Protein AF-A0A935J813-F1 (afdb_monomer_lite)

Foldseek 3Di:
DKFKAWLQQATADDPDDDDDDDLDDPVVRHRDGPVVWDPPVVSVVVSVVLVCQLVVQDKDKDKDWTDRPPDTWIKIWIWGDDPRTMIMIDIDTCRVVVVVVVVVVVVVVVVVVVVVVVPPDDPPPDDD

Structure (mmCIF, N/CA/C/O backbone):
data_AF-A0A935J813-F1
#
_entry.id   AF-A0A935J813-F1
#
loop_
_atom_site.group_PDB
_atom_site.id
_atom_site.type_symbol
_atom_site.label_atom_id
_atom_site.label_alt_id
_atom_site.label_comp_id
_atom_site.label_asym_id
_atom_site.label_entity_id
_atom_site.label_seq_id
_atom_site.pdbx_PDB_ins_code
_atom_site.Cartn_x
_atom_site.Cartn_y
_atom_site.Cartn_z
_atom_site.occupancy
_atom_site.B_iso_or_equiv
_atom_site.auth_seq_id
_atom_site.auth_comp_id
_atom_site.auth_asym_id
_atom_site.auth_atom_id
_atom_site.pdbx_PDB_model_num
ATOM 1 N N . MET A 1 1 ? -4.737 8.705 -4.021 1.00 85.00 1 MET A N 1
ATOM 2 C CA . MET A 1 1 ? -5.959 8.155 -3.398 1.00 85.00 1 MET A CA 1
ATOM 3 C C . MET A 1 1 ? -5.721 8.012 -1.906 1.00 85.00 1 MET A C 1
ATOM 5 O O . MET A 1 1 ? -4.593 7.730 -1.522 1.00 85.00 1 MET A O 1
ATOM 9 N N . VAL A 1 2 ? -6.749 8.225 -1.085 1.00 90.62 2 VAL A N 1
ATOM 10 C CA . VAL A 1 2 ? -6.682 7.977 0.362 1.00 90.62 2 VAL A CA 1
ATOM 11 C C . VAL A 1 2 ? -7.571 6.788 0.711 1.00 90.62 2 VAL A C 1
ATOM 13 O O . VAL A 1 2 ? -8.688 6.712 0.208 1.00 90.62 2 VAL A O 1
ATOM 16 N N . LEU A 1 3 ? -7.081 5.868 1.540 1.00 92.56 3 LEU A N 1
ATOM 17 C CA . LEU A 1 3 ? -7.787 4.650 1.953 1.00 92.56 3 LEU A CA 1
ATOM 18 C C . LEU A 1 3 ? -7.692 4.489 3.471 1.00 92.56 3 LEU A C 1
ATOM 20 O O . LEU A 1 3 ? -6.711 4.908 4.080 1.00 92.56 3 LEU A O 1
ATOM 24 N N . VAL A 1 4 ? -8.685 3.848 4.072 1.00 95.69 4 VAL A N 1
ATOM 25 C CA . VAL A 1 4 ? -8.638 3.378 5.457 1.00 95.69 4 VAL A CA 1
ATOM 26 C C . VAL A 1 4 ? -8.771 1.866 5.443 1.00 95.69 4 VAL A C 1
ATOM 28 O O . VAL A 1 4 ? -9.700 1.334 4.831 1.00 95.69 4 VAL A O 1
ATOM 31 N N . ILE A 1 5 ? -7.839 1.193 6.111 1.00 97.44 5 ILE A N 1
ATOM 32 C CA . ILE A 1 5 ? -7.784 -0.266 6.207 1.00 97.44 5 ILE A CA 1
ATOM 33 C C . ILE A 1 5 ? -7.722 -0.635 7.687 1.00 97.44 5 ILE A C 1
ATOM 35 O O . ILE A 1 5 ? -6.891 -0.084 8.413 1.00 97.44 5 ILE A O 1
ATOM 39 N N . ASN A 1 6 ? -8.612 -1.514 8.152 1.00 97.88 6 ASN A N 1
ATOM 40 C CA . ASN A 1 6 ? -8.575 -1.990 9.539 1.00 97.88 6 ASN A CA 1
ATOM 41 C C . ASN A 1 6 ? -7.385 -2.945 9.773 1.00 97.88 6 ASN A C 1
ATOM 43 O O . ASN A 1 6 ? -6.724 -3.353 8.820 1.00 97.88 6 ASN A O 1
ATOM 47 N N . ARG A 1 7 ? -7.103 -3.303 11.031 1.00 96.69 7 ARG A N 1
ATOM 48 C CA . ARG A 1 7 ? -5.985 -4.188 11.410 1.00 96.69 7 ARG A CA 1
ATOM 49 C C . ARG A 1 7 ? -6.021 -5.535 10.682 1.00 96.69 7 ARG A C 1
ATOM 51 O O . ARG A 1 7 ? -4.967 -6.062 10.348 1.00 96.69 7 ARG A O 1
ATOM 58 N N . ASP A 1 8 ? -7.213 -6.030 10.365 1.00 97.06 8 ASP A N 1
ATOM 59 C CA . ASP A 1 8 ? -7.404 -7.292 9.650 1.00 97.06 8 ASP A CA 1
ATOM 60 C C . ASP A 1 8 ? -7.162 -7.184 8.141 1.00 97.06 8 ASP A C 1
ATOM 62 O O . ASP A 1 8 ? -7.325 -8.172 7.445 1.00 97.06 8 ASP A O 1
ATOM 66 N N . GLY A 1 9 ? -6.807 -6.016 7.596 1.00 97.00 9 GLY A N 1
ATOM 67 C CA . GLY A 1 9 ? -6.557 -5.865 6.161 1.00 97.00 9 GLY A CA 1
ATOM 68 C C . GLY A 1 9 ? -7.818 -5.682 5.311 1.00 97.00 9 GLY A C 1
ATOM 69 O O . GLY A 1 9 ? -7.780 -5.907 4.101 1.00 97.00 9 GLY A O 1
ATOM 70 N N . VAL A 1 10 ? -8.938 -5.275 5.909 1.00 97.44 10 VAL A N 1
ATOM 71 C CA . VAL A 1 10 ? -10.188 -4.961 5.203 1.00 97.44 10 VAL A CA 1
ATOM 72 C C . VAL A 1 10 ? -10.265 -3.466 4.912 1.00 97.44 10 VAL A C 1
ATOM 74 O O . VAL A 1 10 ? -10.103 -2.630 5.805 1.00 97.44 10 VAL A O 1
ATOM 77 N N . TYR A 1 11 ? -10.558 -3.110 3.662 1.00 95.50 11 TYR A N 1
ATOM 78 C CA . TYR A 1 11 ? -10.789 -1.722 3.266 1.00 95.50 11 TYR A CA 1
ATOM 79 C C . TYR A 1 11 ? -12.12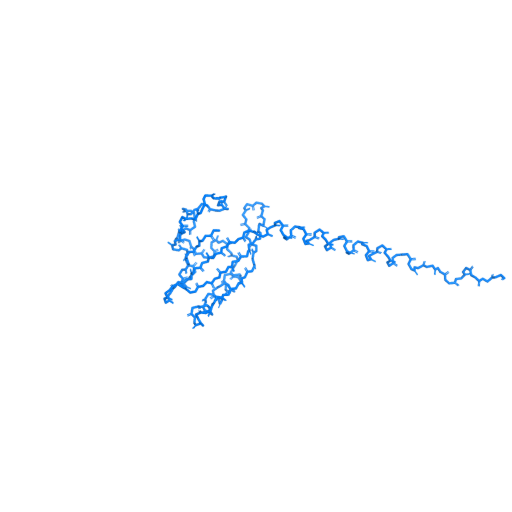1 -1.226 3.835 1.00 95.50 11 TYR A C 1
ATOM 81 O O . TYR A 1 11 ? -13.188 -1.675 3.423 1.00 95.50 11 TYR A O 1
ATOM 89 N N . THR A 1 12 ? -12.093 -0.273 4.762 1.00 95.12 12 THR A N 1
ATOM 90 C CA . THR A 1 12 ? -13.309 0.197 5.449 1.00 95.12 12 THR A CA 1
ATOM 91 C C . THR A 1 12 ? -13.847 1.499 4.882 1.00 95.12 12 THR A C 1
ATOM 93 O O . THR A 1 12 ? -15.051 1.747 4.926 1.00 95.12 12 THR A O 1
ATOM 96 N N . ARG A 1 13 ? -12.972 2.361 4.352 1.00 92.00 13 ARG A N 1
ATOM 97 C CA . ARG A 1 13 ? -13.378 3.684 3.873 1.00 92.00 13 ARG A CA 1
ATOM 98 C C . ARG A 1 13 ? -12.424 4.228 2.826 1.00 92.00 13 ARG A C 1
ATOM 100 O O . ARG A 1 13 ? -11.213 4.072 2.933 1.00 92.00 13 ARG A O 1
ATOM 107 N N . ILE A 1 14 ? -12.974 4.959 1.864 1.00 88.62 14 ILE A N 1
ATOM 108 C CA . ILE A 1 14 ? -12.211 5.722 0.874 1.00 88.62 14 ILE A CA 1
ATOM 109 C C . ILE A 1 14 ? -12.707 7.164 0.957 1.00 88.62 14 ILE A C 1
ATOM 111 O O . ILE A 1 14 ? -13.761 7.479 0.404 1.00 88.62 14 ILE A O 1
ATOM 115 N N . PRO A 1 15 ? -12.024 8.034 1.723 1.00 84.94 15 PRO A N 1
ATOM 116 C CA . PRO A 1 15 ? -12.422 9.427 1.830 1.00 84.94 15 PRO A CA 1
ATOM 117 C C . PRO A 1 15 ? -12.451 10.094 0.448 1.00 84.94 15 PRO A C 1
ATOM 119 O O . PRO A 1 15 ? -11.521 9.880 -0.342 1.00 84.94 15 PRO A O 1
ATOM 122 N N . PRO A 1 16 ? -13.469 10.927 0.156 1.00 74.25 16 PRO A N 1
ATOM 123 C CA . PRO A 1 16 ? -13.504 11.694 -1.076 1.00 74.25 16 PRO A CA 1
ATOM 124 C C . PRO A 1 16 ? -12.272 12.595 -1.108 1.00 74.25 16 PRO A C 1
ATOM 126 O O . PRO A 1 16 ? -12.126 13.542 -0.338 1.00 74.25 16 PRO A O 1
ATOM 129 N N . THR A 1 17 ? -11.346 12.250 -1.987 1.00 68.19 17 THR A N 1
ATOM 130 C CA . THR A 1 17 ? -10.181 13.064 -2.315 1.00 68.19 17 THR A CA 1
ATOM 131 C C . THR A 1 17 ? -10.378 13.618 -3.719 1.00 68.19 17 THR A C 1
ATOM 133 O O . THR A 1 17 ? -11.247 13.122 -4.439 1.00 68.19 17 THR A O 1
ATOM 136 N N . ARG A 1 18 ? -9.662 14.705 -4.072 1.00 60.25 18 ARG A N 1
ATOM 137 C CA . ARG A 1 18 ? -9.831 15.438 -5.348 1.00 60.25 18 ARG A CA 1
ATOM 138 C C . ARG A 1 18 ? -10.168 14.476 -6.498 1.00 60.25 18 ARG A C 1
ATOM 140 O O . ARG A 1 18 ? -9.464 13.471 -6.619 1.00 60.25 18 ARG A O 1
ATOM 147 N N . PRO A 1 19 ? -11.186 14.772 -7.328 1.00 52.66 19 PRO A N 1
ATOM 148 C CA . PRO A 1 19 ? -11.583 13.891 -8.417 1.00 52.66 19 PRO A CA 1
ATOM 149 C C . PRO A 1 19 ? -10.373 13.644 -9.320 1.00 52.66 19 PRO A C 1
ATOM 151 O O . PRO A 1 19 ? -9.849 14.550 -9.961 1.00 52.66 19 PRO A O 1
ATOM 154 N N . GLY A 1 20 ? -9.889 12.411 -9.294 1.00 57.50 20 GLY A N 1
ATOM 155 C CA . GLY A 1 20 ? -8.796 11.911 -10.109 1.00 57.50 20 GLY A CA 1
ATOM 156 C C . GLY A 1 20 ? -9.163 10.521 -10.609 1.00 57.50 20 GLY A C 1
ATOM 157 O O . GLY A 1 20 ? -10.139 9.931 -10.144 1.00 57.50 20 GLY A O 1
ATOM 158 N N . LYS A 1 21 ? -8.394 9.994 -11.566 1.00 58.94 21 LYS A N 1
ATOM 159 C CA . LYS A 1 21 ? -8.565 8.620 -12.049 1.00 58.94 21 LYS A CA 1
ATOM 160 C C . LYS A 1 21 ? -8.376 7.650 -10.883 1.00 58.94 21 LYS A C 1
ATOM 162 O O . LYS A 1 21 ? -7.256 7.383 -10.455 1.00 58.94 21 LYS A O 1
ATOM 167 N N . TYR A 1 22 ? -9.484 7.142 -10.362 1.00 66.44 22 TYR A N 1
ATOM 168 C CA . TYR A 1 22 ? -9.463 5.977 -9.502 1.00 66.44 22 TYR A CA 1
ATOM 169 C C . TYR A 1 22 ? -9.111 4.777 -10.373 1.00 66.44 22 TYR A C 1
ATOM 171 O O . TYR A 1 22 ? -9.822 4.468 -11.325 1.00 66.44 22 TYR A O 1
ATOM 179 N N . TYR A 1 23 ? -8.001 4.119 -10.050 1.00 67.31 23 TYR A N 1
ATOM 180 C CA . TYR A 1 23 ? -7.630 2.856 -10.682 1.00 67.31 23 TYR A CA 1
ATOM 181 C C . TYR A 1 23 ? -8.648 1.751 -10.374 1.00 67.31 23 TYR A C 1
ATOM 183 O O . TYR A 1 23 ? -8.852 0.857 -11.186 1.00 67.31 23 TYR A O 1
ATOM 191 N N . ILE A 1 24 ? -9.329 1.847 -9.226 1.00 68.62 24 ILE A N 1
ATOM 192 C CA . ILE A 1 24 ? -10.443 0.981 -8.843 1.00 68.62 24 ILE A CA 1
ATOM 193 C C . ILE A 1 24 ? -11.529 1.843 -8.187 1.00 68.62 24 ILE A C 1
ATOM 195 O O . ILE A 1 24 ? -11.229 2.675 -7.330 1.00 68.62 24 ILE A O 1
ATOM 199 N N . SER A 1 25 ? -12.788 1.652 -8.596 1.00 78.25 25 SER A N 1
ATOM 200 C CA . SER A 1 25 ? -13.941 2.338 -7.992 1.00 78.25 25 SER A CA 1
ATOM 201 C C . SER A 1 25 ? -14.061 1.996 -6.501 1.00 78.25 25 SER A C 1
ATOM 203 O O . SER A 1 25 ? -13.957 0.813 -6.164 1.00 78.25 25 SER A O 1
ATOM 205 N N . PRO A 1 26 ? -14.347 2.969 -5.612 1.00 80.25 26 PRO A N 1
ATOM 206 C CA . PRO A 1 26 ? -14.498 2.706 -4.185 1.00 80.25 26 PRO A CA 1
ATOM 207 C C . PRO A 1 26 ? -15.479 1.579 -3.847 1.00 80.25 26 PRO A C 1
ATOM 209 O O . PRO A 1 26 ? -15.212 0.771 -2.961 1.00 80.25 26 PRO A O 1
ATOM 212 N N . GLU A 1 27 ? -16.571 1.476 -4.604 1.00 82.06 27 GLU A N 1
ATOM 213 C CA . GLU A 1 27 ? -17.614 0.453 -4.448 1.00 82.06 27 GLU A CA 1
ATOM 214 C C . GLU A 1 27 ? -17.096 -0.977 -4.653 1.00 82.06 27 GLU A C 1
ATOM 216 O O . GLU A 1 27 ? -17.646 -1.923 -4.100 1.00 82.06 27 GLU A O 1
ATOM 221 N N . LYS A 1 28 ? -16.022 -1.146 -5.433 1.00 83.38 28 LYS A N 1
ATOM 222 C CA . LYS A 1 28 ? -15.394 -2.452 -5.674 1.00 83.38 28 LYS A CA 1
ATOM 223 C C . LYS A 1 28 ? -14.358 -2.822 -4.611 1.00 83.38 28 LYS A C 1
ATOM 225 O O . LYS A 1 28 ? -13.922 -3.969 -4.585 1.00 83.38 28 LYS A O 1
ATOM 230 N N . VAL A 1 29 ? -13.943 -1.867 -3.776 1.00 87.88 29 VAL A N 1
ATOM 231 C CA . VAL A 1 29 ? -12.841 -2.027 -2.812 1.00 87.88 29 VAL A CA 1
ATOM 232 C C . VAL A 1 29 ? -13.354 -2.091 -1.382 1.00 87.88 29 VAL A C 1
ATOM 234 O O . VAL A 1 29 ? -12.868 -2.895 -0.597 1.00 87.88 29 VAL A O 1
ATOM 237 N N 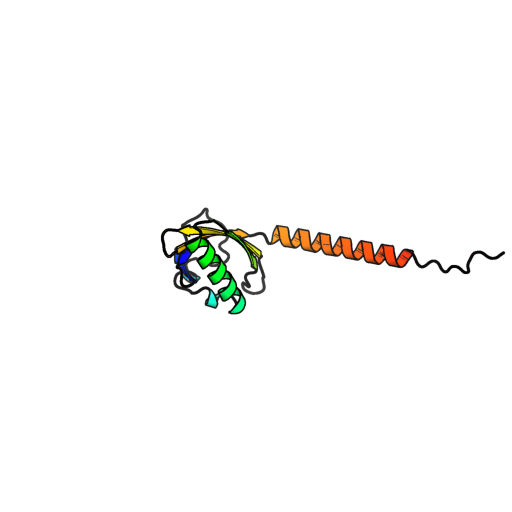. ILE A 1 30 ? -14.327 -1.256 -1.018 1.00 93.19 30 ILE A N 1
ATOM 238 C CA . ILE A 1 30 ? -14.838 -1.207 0.355 1.00 93.19 30 ILE A CA 1
ATOM 239 C C . ILE A 1 30 ? -15.454 -2.564 0.735 1.00 93.19 30 ILE A C 1
ATOM 241 O O . ILE A 1 30 ? -16.223 -3.152 -0.021 1.00 93.19 30 ILE A O 1
ATOM 245 N N . GLY A 1 31 ? -15.091 -3.067 1.916 1.00 95.44 31 GLY A N 1
ATOM 246 C CA . GLY A 1 31 ? -15.491 -4.373 2.441 1.00 95.44 31 GLY A CA 1
ATOM 247 C C . GLY A 1 31 ? -14.660 -5.552 1.927 1.00 95.44 31 GLY A C 1
ATOM 248 O O . GLY A 1 31 ? -14.824 -6.661 2.429 1.00 95.44 31 GLY A O 1
ATOM 249 N N . LYS A 1 32 ? -13.765 -5.337 0.957 1.00 95.06 32 LYS A N 1
ATOM 250 C CA . LYS A 1 32 ? -12.839 -6.363 0.469 1.00 95.06 32 LYS A CA 1
ATOM 251 C C . LYS A 1 32 ? -11.610 -6.471 1.355 1.00 95.06 32 LYS A C 1
ATOM 253 O O . LYS A 1 32 ? -11.233 -5.518 2.041 1.00 95.06 32 LYS A O 1
ATOM 258 N N . HIS A 1 33 ? -10.987 -7.637 1.322 1.00 96.44 33 HIS A N 1
ATOM 259 C CA . HIS A 1 33 ? -9.749 -7.911 2.032 1.00 96.44 33 HIS A CA 1
ATOM 260 C C . HIS A 1 33 ? -8.552 -7.713 1.090 1.00 96.44 33 HIS A C 1
ATOM 262 O O . HIS A 1 33 ? -8.667 -7.891 -0.120 1.00 96.44 33 HIS A O 1
ATOM 268 N N . LEU A 1 34 ? -7.369 -7.389 1.620 1.00 94.25 34 LEU A N 1
ATOM 269 C CA . LEU A 1 34 ? -6.130 -7.261 0.832 1.00 94.25 34 LEU A CA 1
ATOM 270 C C . LEU A 1 34 ? -5.852 -8.482 -0.071 1.00 94.25 34 LEU A C 1
ATOM 272 O O . LEU A 1 34 ? -5.328 -8.331 -1.170 1.00 94.25 34 LEU A O 1
ATOM 276 N N . GLN A 1 35 ? -6.241 -9.683 0.366 1.00 94.56 35 GLN A N 1
ATOM 277 C CA . GLN A 1 35 ? -6.117 -10.934 -0.408 1.00 94.56 35 GLN A CA 1
ATOM 278 C C . GLN A 1 35 ? -6.921 -10.943 -1.711 1.00 94.56 35 GLN A C 1
ATOM 280 O O . GLN A 1 35 ? -6.568 -11.685 -2.620 1.00 94.56 35 GLN A O 1
ATOM 285 N N . ASP A 1 36 ? -7.951 -10.105 -1.836 1.00 90.31 36 ASP A N 1
ATOM 286 C CA . ASP A 1 36 ? -8.733 -9.994 -3.070 1.00 90.31 36 ASP A CA 1
ATOM 287 C C . ASP A 1 36 ? -7.950 -9.279 -4.191 1.00 90.31 36 ASP A C 1
ATOM 289 O O . ASP A 1 36 ? -8.317 -9.380 -5.361 1.00 90.31 36 ASP A O 1
ATOM 293 N N . PHE A 1 37 ? -6.870 -8.560 -3.850 1.00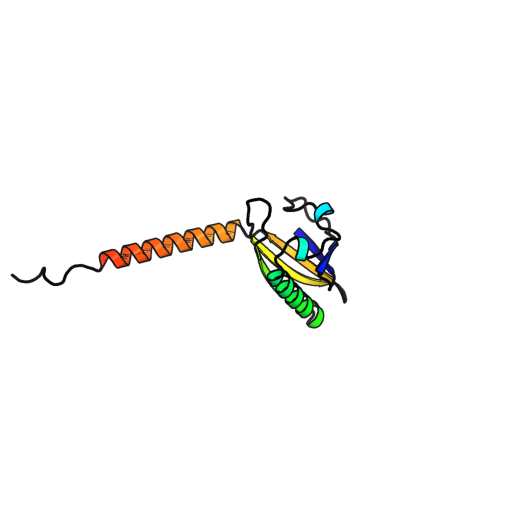 86.88 37 PHE A N 1
ATOM 294 C CA . PHE A 1 37 ? -6.079 -7.750 -4.790 1.00 86.88 37 PHE A CA 1
ATOM 295 C C . PHE A 1 37 ? -4.593 -8.110 -4.826 1.00 86.88 37 PHE A C 1
ATOM 297 O O . PHE A 1 37 ? -3.892 -7.747 -5.772 1.00 86.88 37 PHE A O 1
ATOM 304 N N . PHE A 1 38 ? -4.091 -8.793 -3.798 1.00 89.50 38 PHE A N 1
ATOM 305 C CA . PHE A 1 38 ? -2.675 -9.097 -3.648 1.00 89.50 38 PHE A CA 1
ATOM 306 C C . PHE A 1 38 ? -2.439 -10.592 -3.417 1.00 89.50 38 PHE A C 1
ATOM 308 O O . PHE A 1 38 ? -3.191 -11.228 -2.677 1.00 89.50 38 PHE A O 1
ATOM 315 N N . PRO A 1 39 ? -1.342 -11.152 -3.962 1.00 91.88 39 PRO A N 1
ATOM 316 C CA . PRO A 1 39 ? -0.903 -12.497 -3.615 1.00 91.88 39 PRO A CA 1
ATOM 317 C C . PRO A 1 39 ? -0.658 -12.644 -2.111 1.00 91.88 39 PRO A C 1
ATOM 319 O O . PRO A 1 39 ? -0.221 -11.701 -1.448 1.00 91.88 39 PRO A O 1
ATOM 322 N N . HI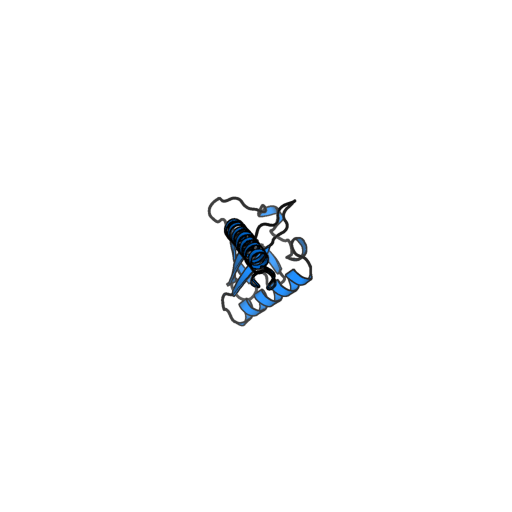S A 1 40 ? -0.853 -13.855 -1.590 1.00 93.38 40 HIS A N 1
ATOM 323 C CA . HIS A 1 40 ? -0.753 -14.160 -0.159 1.00 93.38 40 HIS A CA 1
ATOM 324 C C . HIS A 1 40 ? 0.547 -13.653 0.497 1.00 93.38 40 HIS A C 1
ATOM 326 O O . HIS A 1 40 ? 0.516 -13.044 1.565 1.00 93.38 40 HIS A O 1
ATOM 332 N N . GLU A 1 41 ? 1.695 -13.838 -0.160 1.00 93.81 41 GLU A N 1
ATOM 333 C CA . GLU A 1 41 ? 2.989 -13.365 0.353 1.00 93.81 41 GLU A CA 1
ATOM 334 C C . GLU A 1 41 ? 3.036 -11.843 0.513 1.00 93.81 41 GLU A C 1
ATOM 336 O O . GLU A 1 41 ? 3.529 -11.329 1.518 1.00 93.81 41 GLU A O 1
ATOM 341 N N . ARG A 1 42 ? 2.470 -11.114 -0.454 1.00 92.81 42 ARG A N 1
ATOM 342 C CA . ARG A 1 42 ? 2.403 -9.653 -0.412 1.00 92.81 42 ARG A CA 1
ATOM 343 C C . ARG A 1 42 ? 1.449 -9.183 0.679 1.00 92.81 42 ARG A C 1
ATOM 345 O O . ARG A 1 42 ? 1.761 -8.219 1.371 1.00 92.81 42 ARG A O 1
ATOM 352 N N . VAL A 1 43 ? 0.317 -9.863 0.860 1.00 95.75 43 VAL A N 1
ATOM 353 C CA . VAL A 1 43 ? -0.619 -9.556 1.951 1.00 95.75 43 VAL A CA 1
ATOM 354 C C . VAL A 1 43 ? 0.073 -9.689 3.296 1.00 95.75 43 VAL A C 1
ATOM 356 O O . VAL A 1 43 ? -0.013 -8.772 4.105 1.00 95.75 43 VAL A O 1
ATOM 359 N N . LYS A 1 44 ? 0.807 -10.785 3.519 1.00 96.38 44 LYS A N 1
ATOM 360 C CA . LYS A 1 44 ? 1.555 -10.993 4.761 1.00 96.38 44 LYS A CA 1
ATOM 361 C C . LYS A 1 44 ? 2.515 -9.831 5.041 1.00 96.38 44 LYS A C 1
ATOM 363 O O . LYS A 1 44 ? 2.496 -9.278 6.134 1.00 96.38 44 LYS A O 1
ATOM 368 N N . GLN A 1 45 ? 3.284 -9.407 4.037 1.00 96.31 45 GLN A N 1
ATOM 369 C CA . GLN A 1 45 ? 4.193 -8.261 4.159 1.00 96.31 45 GLN A CA 1
ATOM 370 C C . GLN A 1 45 ? 3.454 -6.957 4.492 1.00 96.31 45 GLN A C 1
ATOM 372 O O . GLN A 1 45 ? 3.915 -6.179 5.324 1.00 96.31 45 GLN A O 1
ATOM 377 N N . ILE A 1 46 ? 2.308 -6.707 3.852 1.00 96.69 46 ILE A N 1
ATOM 378 C CA . ILE A 1 46 ? 1.503 -5.508 4.111 1.00 96.69 46 ILE A CA 1
ATOM 379 C C . ILE A 1 46 ? 0.956 -5.525 5.541 1.00 96.69 46 ILE A C 1
ATOM 381 O O . ILE A 1 46 ? 1.063 -4.515 6.234 1.00 96.69 46 ILE A O 1
ATOM 385 N N . LEU A 1 47 ? 0.423 -6.659 6.001 1.00 97.50 47 LEU A N 1
ATOM 386 C CA . LEU A 1 47 ? -0.087 -6.805 7.364 1.00 97.50 47 LEU A CA 1
ATOM 387 C C . LEU A 1 47 ? 1.021 -6.608 8.406 1.00 97.50 47 LEU A C 1
ATOM 389 O O . LEU A 1 47 ? 0.801 -5.926 9.399 1.00 97.50 47 LEU A O 1
ATOM 393 N N . GLU A 1 48 ? 2.234 -7.108 8.159 1.00 97.62 48 GLU A N 1
ATOM 394 C CA . GLU A 1 48 ? 3.391 -6.859 9.033 1.00 97.62 48 GLU A CA 1
ATOM 395 C C . GLU A 1 48 ? 3.768 -5.369 9.099 1.00 97.62 48 GLU A C 1
ATOM 397 O O . GLU A 1 48 ? 4.124 -4.860 10.164 1.00 97.62 48 GLU A O 1
ATOM 402 N N . VAL A 1 49 ? 3.694 -4.647 7.975 1.00 97.94 49 VAL A N 1
ATOM 403 C CA . VAL A 1 49 ? 3.917 -3.192 7.943 1.00 97.94 49 VAL A CA 1
ATOM 404 C C . VAL A 1 49 ? 2.816 -2.464 8.708 1.00 97.94 49 VAL A C 1
ATOM 406 O O . VAL A 1 49 ? 3.121 -1.581 9.507 1.00 97.94 49 VAL A O 1
ATOM 409 N N . MET A 1 50 ? 1.554 -2.840 8.503 1.00 98.12 50 MET A N 1
ATOM 410 C CA . MET A 1 50 ? 0.418 -2.256 9.216 1.00 98.12 50 MET A CA 1
ATOM 411 C C . MET A 1 50 ? 0.527 -2.483 10.719 1.00 98.12 50 MET A C 1
ATOM 413 O O . MET A 1 50 ? 0.358 -1.534 11.478 1.00 98.12 50 MET A O 1
ATOM 417 N N . GLU A 1 51 ? 0.880 -3.693 11.148 1.00 97.81 51 GLU A N 1
ATOM 418 C CA . GLU A 1 51 ? 1.093 -3.996 12.560 1.00 97.81 51 GLU A CA 1
ATOM 419 C C . GLU A 1 51 ? 2.196 -3.106 13.137 1.00 97.81 51 GLU A C 1
ATOM 421 O O . GLU A 1 51 ? 1.963 -2.397 14.111 1.00 97.81 51 GLU A O 1
ATOM 426 N N . LYS A 1 52 ? 3.353 -3.003 12.468 1.00 98.06 52 LYS A N 1
ATOM 427 C CA . LYS A 1 52 ? 4.429 -2.089 12.892 1.00 98.06 52 LYS A CA 1
ATOM 428 C C . LYS A 1 52 ? 3.955 -0.641 13.008 1.00 98.06 52 LYS A C 1
ATOM 430 O O . LYS A 1 52 ? 4.291 0.020 13.990 1.00 98.06 52 LYS A O 1
ATOM 435 N N . VAL A 1 53 ? 3.180 -0.138 12.047 1.00 98.44 53 VAL A N 1
ATOM 436 C CA . VAL A 1 53 ? 2.608 1.221 12.085 1.00 98.44 53 VAL A CA 1
ATOM 437 C C . VAL A 1 53 ? 1.683 1.386 13.294 1.00 98.44 53 VAL A C 1
ATOM 439 O O . VAL A 1 53 ? 1.767 2.386 14.009 1.00 98.44 53 VAL A O 1
ATOM 442 N N . LEU A 1 54 ? 0.823 0.402 13.565 1.00 97.94 54 LEU A N 1
ATOM 443 C CA . LEU A 1 54 ? -0.119 0.432 14.682 1.00 97.94 54 LEU A CA 1
ATOM 444 C C . LEU A 1 54 ? 0.571 0.324 16.045 1.00 97.94 54 LEU A C 1
ATOM 446 O O . LEU A 1 54 ? 0.142 1.014 16.971 1.00 97.94 54 LEU A O 1
ATOM 450 N N . THR A 1 55 ? 1.629 -0.483 16.169 1.00 97.44 55 THR A N 1
ATOM 451 C CA . THR A 1 55 ? 2.397 -0.643 17.411 1.00 97.44 55 THR A CA 1
ATOM 452 C C . THR A 1 55 ? 3.283 0.571 17.682 1.00 97.44 55 THR A C 1
ATOM 454 O O . THR A 1 55 ? 3.275 1.116 18.781 1.00 97.44 55 THR A O 1
ATOM 457 N N . THR A 1 56 ? 4.053 1.018 16.685 1.00 97.50 56 THR A N 1
ATOM 458 C CA . THR A 1 56 ? 5.046 2.096 16.859 1.00 97.50 56 THR A CA 1
ATOM 459 C C . THR A 1 56 ? 4.435 3.489 16.787 1.00 97.50 56 THR A C 1
ATOM 461 O O . THR A 1 56 ? 5.069 4.462 17.188 1.00 97.50 56 THR A O 1
ATOM 464 N N . LYS A 1 57 ? 3.218 3.594 16.239 1.00 97.44 57 LYS A N 1
ATOM 465 C CA . LYS A 1 57 ? 2.555 4.852 15.880 1.00 97.44 57 LYS A CA 1
ATOM 466 C C . LYS A 1 57 ? 3.366 5.720 14.908 1.00 97.44 57 LYS A C 1
ATOM 468 O O . LYS A 1 57 ? 3.104 6.915 14.781 1.00 97.44 57 LYS A O 1
ATOM 473 N N . GLN A 1 58 ? 4.324 5.129 14.194 1.00 97.88 58 GLN A N 1
ATOM 474 C CA . GLN A 1 58 ? 5.127 5.812 13.186 1.00 97.88 58 GLN A CA 1
ATOM 475 C C . GLN A 1 58 ? 4.594 5.543 11.784 1.00 97.88 58 GLN A C 1
ATOM 477 O O . GLN A 1 58 ? 4.066 4.474 11.489 1.00 97.88 58 GLN A O 1
ATOM 482 N N . THR A 1 59 ? 4.744 6.538 10.911 1.00 98.19 59 THR A N 1
ATOM 483 C CA . THR A 1 59 ? 4.369 6.406 9.502 1.00 98.19 59 THR A CA 1
ATOM 484 C C . THR A 1 59 ? 5.443 5.625 8.752 1.00 98.19 59 THR A C 1
ATOM 486 O O . THR A 1 59 ? 6.625 5.943 8.877 1.00 98.19 59 THR A O 1
ATOM 489 N N . LEU A 1 60 ? 5.036 4.637 7.956 1.00 98.38 60 LEU A N 1
ATOM 490 C CA . LEU A 1 60 ? 5.926 3.880 7.076 1.00 98.38 60 LEU A CA 1
ATOM 491 C C . LEU A 1 60 ? 5.531 4.076 5.615 1.00 98.38 60 LEU A C 1
ATOM 493 O O . LEU A 1 60 ? 4.350 4.188 5.288 1.00 98.38 60 LEU A O 1
ATOM 497 N N . ASN A 1 61 ? 6.530 4.079 4.734 1.00 97.44 61 ASN A N 1
ATOM 498 C CA . ASN A 1 61 ? 6.324 4.191 3.296 1.00 97.44 61 ASN A CA 1
ATOM 499 C C . ASN A 1 61 ? 6.683 2.875 2.608 1.00 97.44 61 ASN A C 1
ATOM 501 O O . ASN A 1 61 ? 7.701 2.260 2.926 1.00 97.44 61 ASN A O 1
ATOM 505 N N . ILE A 1 62 ? 5.862 2.469 1.645 1.00 96.12 62 ILE A N 1
ATOM 506 C CA . ILE A 1 62 ? 6.108 1.290 0.816 1.00 96.12 62 ILE A CA 1
ATOM 507 C C . ILE A 1 62 ? 5.858 1.603 -0.654 1.00 96.12 62 ILE A C 1
ATOM 509 O O . ILE A 1 62 ? 5.006 2.425 -0.988 1.00 96.12 62 ILE A O 1
ATOM 513 N N . GLU A 1 63 ? 6.557 0.890 -1.533 1.00 94.88 63 GLU A N 1
ATOM 514 C CA . GLU A 1 63 ? 6.265 0.864 -2.963 1.00 94.88 63 GLU A CA 1
ATOM 515 C C . GLU A 1 63 ? 5.796 -0.529 -3.377 1.00 94.88 63 GLU A C 1
ATOM 517 O O . GLU A 1 63 ? 6.372 -1.547 -2.977 1.00 94.88 63 GLU A O 1
ATOM 522 N N . TYR A 1 64 ? 4.742 -0.590 -4.183 1.00 91.19 64 TYR A N 1
ATOM 523 C CA . TYR A 1 64 ? 4.188 -1.852 -4.647 1.00 91.19 64 TYR A CA 1
ATOM 524 C C . TYR A 1 64 ? 3.509 -1.708 -6.012 1.00 91.19 64 TYR A C 1
ATOM 526 O O . TYR A 1 64 ? 2.860 -0.697 -6.287 1.00 91.19 64 TYR A O 1
ATOM 534 N N . PRO A 1 65 ? 3.625 -2.729 -6.872 1.00 89.56 65 PRO A N 1
ATOM 535 C CA . PRO A 1 65 ? 2.773 -2.852 -8.038 1.00 89.56 65 PRO A CA 1
ATOM 536 C C . PRO A 1 65 ? 1.385 -3.372 -7.645 1.00 89.56 65 PRO A C 1
ATOM 538 O O . PRO A 1 65 ? 1.254 -4.167 -6.711 1.00 89.56 65 PRO A O 1
ATOM 541 N N . ILE A 1 66 ? 0.362 -2.978 -8.399 1.00 85.56 66 ILE A N 1
ATOM 542 C CA . ILE A 1 66 ? -0.944 -3.650 -8.405 1.00 85.56 66 ILE A CA 1
ATOM 543 C C . ILE A 1 66 ? -1.180 -4.168 -9.819 1.00 85.56 66 ILE A C 1
ATOM 545 O O . ILE A 1 66 ? -0.972 -3.426 -10.775 1.00 85.56 66 ILE A O 1
ATOM 549 N N . LEU A 1 67 ? -1.616 -5.420 -9.957 1.00 82.38 67 LEU A N 1
ATOM 550 C CA . LEU A 1 67 ? -2.103 -5.933 -11.233 1.00 82.38 67 LEU A CA 1
ATOM 551 C C . LEU A 1 67 ? -3.562 -5.501 -11.413 1.00 82.38 67 LEU A C 1
ATOM 553 O O . LEU A 1 67 ? -4.424 -5.890 -10.627 1.00 82.38 67 LEU A O 1
ATOM 557 N N . ILE A 1 68 ? -3.823 -4.675 -12.423 1.00 78.31 68 ILE A N 1
ATOM 558 C CA . ILE A 1 68 ? -5.164 -4.200 -12.775 1.00 78.31 68 ILE A CA 1
ATOM 559 C C . ILE A 1 68 ? -5.328 -4.413 -14.273 1.00 78.31 68 ILE A C 1
ATOM 561 O O . ILE A 1 68 ? -4.644 -3.770 -15.072 1.00 78.31 68 ILE A O 1
ATOM 565 N N . ASP A 1 69 ? -6.221 -5.330 -14.638 1.00 80.06 69 ASP A N 1
ATOM 566 C CA . ASP A 1 69 ? -6.371 -5.825 -16.007 1.00 80.06 69 ASP A CA 1
ATOM 567 C C . ASP A 1 69 ? -5.007 -6.282 -16.575 1.00 80.06 69 ASP A C 1
ATOM 569 O O . ASP A 1 69 ? -4.300 -7.068 -15.943 1.00 80.06 69 ASP A O 1
ATOM 573 N N . GLU A 1 70 ? -4.603 -5.775 -17.741 1.00 81.88 70 GLU A N 1
ATOM 574 C CA . GLU A 1 70 ? -3.316 -6.079 -18.391 1.00 81.88 70 GLU A CA 1
ATOM 575 C C . GLU A 1 70 ? -2.189 -5.104 -18.003 1.00 81.88 70 GLU A C 1
ATOM 577 O O . GLU A 1 70 ? -1.111 -5.100 -18.599 1.00 81.88 70 GLU A O 1
ATOM 582 N N . GLN A 1 71 ? -2.427 -4.235 -17.018 1.00 82.62 71 GLN A N 1
ATOM 583 C CA . GLN A 1 71 ? -1.466 -3.227 -16.585 1.00 82.62 71 GLN A CA 1
ATOM 584 C C . GLN A 1 71 ? -0.965 -3.506 -15.172 1.00 82.62 71 GLN A C 1
ATOM 586 O O . GLN A 1 71 ? -1.678 -3.998 -14.301 1.00 82.62 71 GLN A O 1
ATOM 591 N N . THR A 1 72 ? 0.287 -3.131 -14.925 1.00 88.31 72 THR A N 1
ATOM 592 C CA . THR A 1 72 ? 0.909 -3.227 -13.600 1.00 88.31 72 THR A CA 1
ATOM 593 C C . THR A 1 72 ? 1.382 -1.847 -13.144 1.00 88.31 72 THR A C 1
ATOM 595 O O . THR A 1 72 ? 2.588 -1.572 -13.151 1.00 88.31 72 THR A O 1
ATOM 598 N N . PRO A 1 73 ? 0.455 -0.920 -12.830 1.00 89.44 73 PRO A N 1
ATOM 599 C CA . PRO A 1 73 ? 0.821 0.363 -12.250 1.00 89.44 73 PRO A CA 1
ATOM 600 C C . PRO A 1 73 ? 1.575 0.182 -10.930 1.00 89.44 73 PRO A C 1
ATOM 602 O O . PRO A 1 73 ? 1.309 -0.737 -10.152 1.00 89.44 73 PRO A O 1
ATOM 605 N N . TRP A 1 74 ? 2.507 1.096 -10.678 1.00 92.62 74 TRP A N 1
ATOM 606 C CA . TRP A 1 74 ? 3.277 1.164 -9.444 1.00 92.62 74 TRP A CA 1
ATOM 607 C C . TRP A 1 74 ? 2.749 2.268 -8.548 1.00 92.62 74 TRP A C 1
ATOM 609 O O . TRP A 1 74 ? 2.523 3.390 -8.999 1.00 92.62 74 TRP A O 1
ATOM 619 N N . PHE A 1 75 ? 2.633 1.964 -7.262 1.00 92.19 75 PHE A N 1
ATOM 620 C CA . PHE A 1 75 ? 2.214 2.909 -6.245 1.00 92.19 75 PHE A CA 1
ATOM 621 C C . PHE A 1 75 ? 3.275 3.060 -5.172 1.00 92.19 75 PHE A C 1
ATOM 623 O O . PHE A 1 75 ? 3.927 2.098 -4.780 1.00 92.19 75 PHE A O 1
ATOM 630 N N . GLU A 1 76 ? 3.390 4.279 -4.674 1.00 95.06 76 GLU A N 1
ATOM 631 C CA . GLU A 1 76 ? 3.996 4.602 -3.393 1.00 95.06 76 GLU A CA 1
ATOM 632 C C . GLU A 1 76 ? 2.857 4.886 -2.415 1.00 95.06 76 GLU A C 1
ATOM 634 O O . GLU A 1 76 ? 1.951 5.661 -2.730 1.00 95.06 76 GLU A O 1
ATOM 639 N N . ALA A 1 77 ? 2.872 4.265 -1.239 1.00 95.31 77 ALA A N 1
ATOM 640 C CA . ALA A 1 77 ? 1.926 4.572 -0.177 1.00 95.31 77 ALA A CA 1
ATOM 641 C C . ALA A 1 77 ? 2.644 4.995 1.094 1.00 95.31 77 ALA A C 1
ATOM 643 O O . ALA A 1 77 ? 3.577 4.328 1.535 1.00 95.31 77 ALA A O 1
ATOM 644 N N . SER A 1 78 ? 2.148 6.071 1.699 1.00 97.56 78 SER A N 1
ATOM 645 C CA . SER A 1 78 ? 2.459 6.435 3.077 1.00 97.56 78 SER A CA 1
ATOM 646 C C . SER A 1 78 ? 1.347 5.918 3.985 1.00 97.56 78 SER A C 1
ATOM 648 O O . SER A 1 78 ? 0.169 6.180 3.726 1.00 97.56 78 SER A O 1
ATOM 650 N N . ILE A 1 79 ? 1.721 5.145 5.001 1.00 98.31 79 ILE A N 1
ATOM 651 C CA . ILE A 1 79 ? 0.821 4.407 5.887 1.00 98.31 79 ILE A CA 1
ATOM 652 C C . ILE A 1 79 ? 0.999 4.952 7.297 1.00 98.31 79 ILE A C 1
ATOM 654 O O . ILE A 1 79 ? 2.061 4.785 7.895 1.00 98.31 79 ILE A O 1
ATOM 658 N N . SER A 1 80 ? -0.037 5.587 7.833 1.00 98.38 80 SER A N 1
ATOM 659 C CA . SER A 1 80 ? -0.039 6.173 9.173 1.00 98.38 80 SER A CA 1
ATOM 660 C C . SER A 1 80 ? -1.098 5.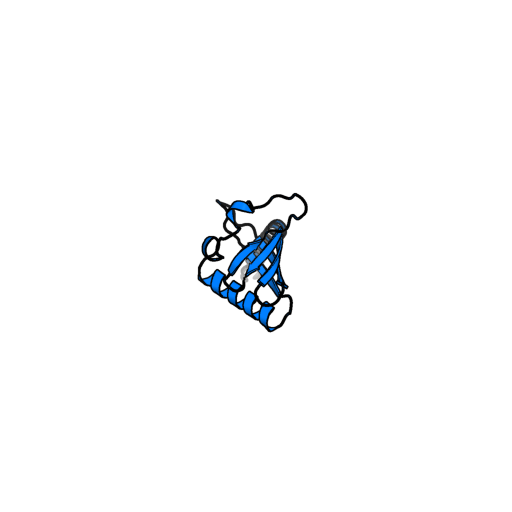519 10.068 1.00 98.38 80 SER A C 1
ATOM 662 O O . SER A 1 80 ? -2.087 4.975 9.562 1.00 98.38 80 SER A O 1
ATOM 664 N N . PRO A 1 81 ? -0.920 5.522 11.402 1.00 98.12 81 PRO A N 1
ATOM 665 C CA . PRO A 1 81 ? -1.932 4.986 12.304 1.00 98.12 81 PRO A CA 1
ATOM 666 C C . PRO A 1 81 ? -3.184 5.874 12.289 1.00 98.12 81 PRO A C 1
ATOM 668 O O . PRO A 1 81 ? -3.098 7.102 12.258 1.00 98.12 81 PRO A O 1
ATOM 671 N N . MET A 1 82 ? -4.358 5.254 12.360 1.00 96.56 82 MET A N 1
ATOM 672 C CA . MET A 1 82 ? -5.646 5.923 12.512 1.00 96.56 82 MET A CA 1
ATOM 673 C C . MET A 1 82 ? -6.412 5.266 13.664 1.00 96.56 82 MET A C 1
ATOM 675 O O . MET A 1 82 ? -7.102 4.266 13.487 1.00 96.56 82 MET A O 1
ATOM 679 N N . GLY A 1 83 ? -6.285 5.844 14.858 1.00 92.94 83 GLY A N 1
ATOM 680 C CA . GLY A 1 83 ? -6.813 5.241 16.081 1.00 92.94 83 GLY A CA 1
ATOM 681 C C . GLY A 1 83 ? -6.018 4.001 16.505 1.00 92.94 83 GLY A C 1
ATOM 682 O O . GLY A 1 83 ? -4.799 3.923 16.305 1.00 92.94 83 GLY A O 1
ATOM 683 N N . GLU A 1 84 ? -6.703 3.048 17.133 1.00 91.88 84 GLU A N 1
ATOM 684 C CA . GLU A 1 84 ? -6.074 1.831 17.657 1.00 91.88 84 GLU A CA 1
ATOM 685 C C . GLU A 1 84 ? -5.981 0.718 16.608 1.00 91.88 84 GLU A C 1
ATOM 687 O O . GLU A 1 84 ? -4.930 0.087 16.493 1.00 91.88 84 GLU A O 1
ATOM 692 N N . ASP A 1 85 ? -7.018 0.549 15.783 1.00 94.50 85 ASP A N 1
ATOM 693 C CA . ASP A 1 85 ? -7.206 -0.658 14.963 1.00 94.50 85 ASP A CA 1
ATOM 694 C C . ASP A 1 85 ? -7.313 -0.384 13.457 1.00 94.50 85 ASP A C 1
ATOM 696 O O . ASP A 1 85 ? -7.801 -1.224 12.701 1.00 94.50 85 ASP A O 1
ATOM 700 N N . ALA A 1 86 ? -6.887 0.789 12.986 1.00 97.50 86 ALA A N 1
ATOM 701 C CA . ALA A 1 86 ? -6.904 1.103 11.562 1.00 97.50 86 ALA A CA 1
ATOM 702 C C . ALA A 1 86 ? -5.684 1.905 11.114 1.00 97.50 86 ALA A C 1
ATOM 704 O O . ALA A 1 86 ? -5.027 2.599 11.887 1.00 97.50 86 ALA A O 1
ATOM 705 N N . THR A 1 87 ? -5.401 1.821 9.822 1.00 98.25 87 THR A N 1
ATOM 706 C CA . THR A 1 87 ? -4.338 2.562 9.150 1.00 98.25 87 THR A CA 1
ATOM 707 C C . THR A 1 87 ? -4.932 3.462 8.076 1.00 98.25 87 THR A C 1
ATOM 709 O O . THR A 1 87 ? -5.877 3.085 7.377 1.00 98.25 87 THR A O 1
ATOM 712 N N . LEU A 1 88 ? -4.379 4.665 7.948 1.00 97.19 88 LEU A N 1
ATOM 713 C CA . LEU A 1 88 ? -4.671 5.602 6.874 1.00 97.19 88 LEU A CA 1
ATOM 714 C C . LEU A 1 88 ? -3.570 5.492 5.824 1.00 97.19 88 LEU A C 1
ATOM 716 O O . LEU A 1 88 ? -2.387 5.632 6.122 1.00 97.19 88 LEU A O 1
ATOM 720 N N . TRP A 1 89 ? -3.973 5.268 4.584 1.00 96.25 89 TRP A N 1
ATOM 721 C CA . TRP A 1 89 ? -3.073 5.121 3.454 1.00 96.25 89 TRP A CA 1
ATOM 722 C C . TRP A 1 89 ? -3.225 6.309 2.524 1.00 96.25 89 TRP A C 1
ATOM 724 O O . TRP A 1 89 ? -4.330 6.615 2.078 1.00 96.25 89 TRP A O 1
ATOM 734 N N . VAL A 1 90 ? -2.109 6.932 2.168 1.00 93.69 90 VAL A N 1
ATOM 735 C CA . VAL A 1 90 ? -2.032 7.929 1.101 1.00 93.69 90 VAL A CA 1
ATOM 736 C C . VAL A 1 90 ? -1.226 7.323 -0.038 1.00 93.69 90 VAL A C 1
ATOM 738 O O . VAL A 1 90 ? -0.002 7.282 0.024 1.00 93.69 90 VAL A O 1
ATOM 741 N N . ALA A 1 91 ? -1.919 6.836 -1.068 1.00 91.62 91 ALA A N 1
ATOM 742 C CA . ALA A 1 91 ? -1.317 6.184 -2.226 1.00 91.62 91 ALA A CA 1
ATOM 743 C C . ALA A 1 91 ? -1.177 7.149 -3.414 1.00 91.62 91 ALA A C 1
ATOM 745 O O . ALA A 1 91 ? -2.139 7.829 -3.802 1.00 91.62 91 ALA A O 1
ATOM 746 N N . ARG A 1 92 ? 0.008 7.171 -4.023 1.00 90.12 92 ARG A N 1
ATOM 747 C CA . ARG A 1 92 ? 0.367 7.943 -5.214 1.00 90.12 92 ARG A CA 1
ATOM 748 C C . ARG A 1 92 ? 0.862 6.994 -6.299 1.00 90.12 92 ARG A C 1
ATOM 750 O O . ARG A 1 92 ? 1.662 6.109 -6.033 1.00 90.12 92 ARG A O 1
ATOM 757 N N . ASP A 1 93 ? 0.393 7.211 -7.519 1.00 90.56 93 ASP A N 1
ATOM 758 C CA . ASP A 1 93 ? 0.911 6.526 -8.699 1.00 90.56 93 ASP A CA 1
ATOM 759 C C . ASP A 1 93 ? 2.313 7.050 -9.043 1.00 90.56 93 ASP A C 1
ATOM 761 O O . ASP A 1 93 ? 2.525 8.258 -9.163 1.00 90.56 93 ASP A O 1
ATOM 765 N N . ILE A 1 94 ? 3.261 6.127 -9.175 1.00 93.38 94 ILE A N 1
ATOM 766 C CA . ILE A 1 94 ? 4.666 6.371 -9.519 1.00 93.38 94 ILE A CA 1
ATOM 767 C C . ILE A 1 94 ? 5.070 5.628 -10.806 1.00 93.38 94 ILE A C 1
ATOM 769 O O . ILE A 1 94 ? 6.258 5.465 -11.088 1.00 93.38 94 ILE A O 1
ATOM 773 N N . SER A 1 95 ? 4.100 5.169 -11.601 1.00 91.94 95 SER A N 1
ATOM 774 C CA . SER A 1 95 ? 4.327 4.366 -12.810 1.00 91.94 95 SER A CA 1
ATOM 775 C C . SER A 1 95 ? 5.167 5.096 -13.854 1.00 91.94 95 SER A C 1
ATOM 777 O O . SER A 1 95 ? 6.003 4.485 -14.516 1.00 91.94 95 SER A O 1
ATOM 779 N N . GLU A 1 96 ? 4.965 6.405 -14.014 1.00 92.50 96 GLU A N 1
ATOM 780 C CA . GLU A 1 96 ? 5.775 7.226 -14.919 1.00 92.50 96 GLU A CA 1
ATOM 781 C C . GLU A 1 96 ? 7.237 7.274 -14.464 1.00 92.50 96 GLU A C 1
ATOM 783 O O . GLU A 1 96 ? 8.133 6.970 -15.252 1.00 92.50 96 GLU A O 1
ATOM 788 N N . ARG A 1 97 ? 7.471 7.542 -13.170 1.00 93.75 97 ARG A N 1
ATOM 789 C CA . ARG A 1 97 ? 8.811 7.537 -12.566 1.00 93.75 97 ARG A CA 1
ATOM 790 C C . ARG A 1 97 ? 9.513 6.198 -12.808 1.00 93.75 97 ARG A C 1
ATOM 792 O O . ARG A 1 97 ? 10.625 6.181 -13.327 1.00 93.75 97 ARG A O 1
ATOM 799 N N . LYS A 1 98 ? 8.830 5.078 -12.542 1.00 92.38 98 LYS A N 1
ATOM 800 C CA . LYS A 1 98 ? 9.366 3.726 -12.779 1.00 92.38 98 LYS A CA 1
ATOM 801 C C . LYS A 1 98 ? 9.674 3.450 -14.255 1.00 92.38 98 LYS A C 1
ATOM 803 O O . LYS A 1 98 ? 10.690 2.828 -14.551 1.00 92.38 98 LYS A O 1
ATOM 808 N N . ARG A 1 99 ? 8.846 3.924 -15.196 1.00 92.69 99 ARG A N 1
ATOM 809 C CA . ARG A 1 99 ? 9.119 3.781 -16.642 1.00 92.69 99 ARG A CA 1
ATOM 810 C C . ARG A 1 99 ? 10.363 4.554 -17.073 1.00 92.69 99 ARG A C 1
ATOM 812 O O . ARG A 1 99 ? 11.149 4.034 -17.864 1.00 92.69 99 ARG A O 1
ATOM 819 N N . VAL A 1 100 ? 10.547 5.771 -16.562 1.00 94.81 100 VAL A N 1
ATOM 820 C CA . VAL A 1 100 ? 11.741 6.580 -16.848 1.00 94.81 100 VAL A CA 1
ATOM 821 C C . VAL A 1 100 ? 12.991 5.912 -16.274 1.00 94.81 100 VAL A C 1
ATOM 823 O O . VAL A 1 100 ? 13.966 5.741 -17.002 1.00 94.81 100 VAL A O 1
ATOM 826 N N . GLU A 1 101 ? 12.945 5.460 -15.018 1.00 93.50 101 GLU A N 1
ATOM 827 C CA . GLU A 1 101 ? 14.045 4.728 -14.370 1.00 93.50 101 GLU A CA 1
ATOM 828 C C . GLU A 1 101 ? 14.434 3.466 -15.153 1.00 93.50 101 GLU A C 1
ATOM 830 O O . GLU A 1 101 ? 15.610 3.265 -15.457 1.00 93.50 101 GLU A O 1
ATOM 835 N N . ALA A 1 102 ? 13.455 2.650 -15.558 1.00 92.94 102 ALA A N 1
ATOM 836 C CA . ALA A 1 102 ? 13.704 1.437 -16.335 1.00 92.94 102 ALA A CA 1
ATOM 837 C C . ALA A 1 102 ? 14.350 1.740 -17.697 1.00 92.94 102 ALA A C 1
ATOM 839 O O . ALA A 1 102 ? 15.293 1.062 -18.105 1.00 92.94 102 ALA A O 1
ATOM 840 N N . LYS A 1 103 ? 13.889 2.788 -18.393 1.00 94.44 103 LYS A N 1
ATOM 841 C CA . LYS A 1 103 ? 14.485 3.209 -19.669 1.00 94.44 103 LYS A CA 1
ATOM 842 C C . LYS A 1 103 ? 15.929 3.676 -19.491 1.00 94.44 103 LYS A C 1
ATOM 844 O O . LYS A 1 103 ? 16.774 3.333 -20.313 1.00 94.44 103 LYS A O 1
ATOM 849 N N . LEU A 1 104 ? 16.218 4.433 -18.431 1.00 95.69 104 LEU A N 1
ATOM 850 C CA . LEU A 1 104 ? 17.581 4.867 -18.119 1.00 95.69 104 LEU A CA 1
ATOM 851 C C . LEU A 1 104 ? 18.495 3.672 -17.834 1.00 95.69 104 LEU A C 1
ATOM 853 O O . LEU A 1 104 ? 19.589 3.610 -18.38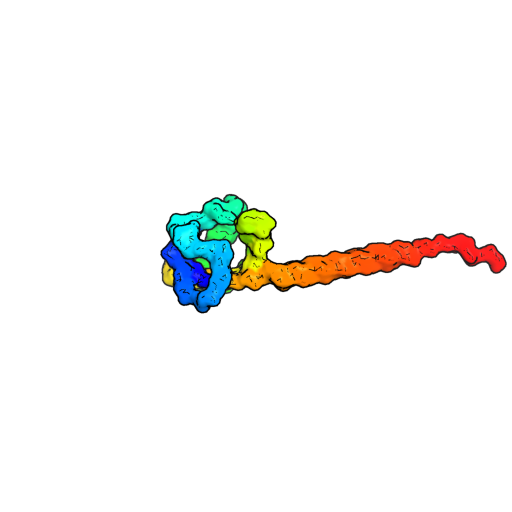6 1.00 95.69 104 LEU A O 1
ATOM 857 N N . GLN A 1 105 ? 18.032 2.696 -17.051 1.00 95.25 105 GLN A N 1
ATOM 858 C CA . GLN A 1 105 ? 18.804 1.486 -16.759 1.00 95.25 105 GLN A CA 1
ATOM 859 C C . GLN A 1 105 ? 19.123 0.672 -18.019 1.00 95.25 105 GLN A C 1
ATOM 861 O O . GLN A 1 105 ? 20.259 0.240 -18.196 1.00 95.25 105 GLN A O 1
ATOM 866 N N . LEU A 1 106 ? 18.155 0.517 -18.929 1.00 94.69 106 LEU A N 1
ATOM 867 C CA . LEU A 1 106 ? 18.376 -0.170 -20.205 1.00 94.69 106 LEU A CA 1
ATOM 868 C C . LEU A 1 106 ? 19.411 0.547 -21.080 1.00 94.69 106 LEU A C 1
ATOM 870 O O . LEU A 1 106 ? 20.252 -0.106 -21.694 1.00 94.69 106 LEU A O 1
ATOM 874 N N . LEU A 1 107 ? 19.369 1.882 -21.129 1.00 95.31 107 LEU A N 1
ATOM 875 C CA . LEU A 1 107 ? 20.345 2.671 -21.884 1.00 95.31 107 LEU A CA 1
ATOM 876 C C . LEU A 1 107 ? 21.754 2.550 -21.293 1.00 95.31 107 LEU A C 1
ATOM 878 O O . LEU A 1 107 ? 22.704 2.379 -22.051 1.00 95.31 107 LEU A O 1
ATOM 882 N N . ILE A 1 108 ? 21.887 2.596 -19.964 1.00 95.69 108 ILE A N 1
ATOM 883 C CA . ILE A 1 108 ? 23.175 2.416 -19.278 1.00 95.69 108 ILE A CA 1
ATOM 884 C C . ILE A 1 108 ? 23.752 1.030 -19.590 1.00 95.69 108 ILE A C 1
ATOM 886 O O . ILE A 1 108 ? 24.878 0.940 -20.072 1.00 95.69 108 ILE A O 1
ATOM 890 N N . ALA A 1 109 ? 22.958 -0.032 -19.426 1.00 94.50 109 ALA A N 1
ATOM 891 C CA . ALA A 1 109 ? 23.398 -1.398 -19.707 1.00 94.50 109 ALA A CA 1
ATOM 892 C C . ALA A 1 109 ? 23.822 -1.594 -21.178 1.00 94.50 109 ALA A C 1
ATOM 894 O O . ALA A 1 109 ? 24.810 -2.271 -21.463 1.00 94.50 109 ALA A O 1
ATOM 895 N N . ALA A 1 110 ? 23.106 -0.976 -22.125 1.00 93.19 110 ALA A N 1
ATOM 896 C CA . ALA A 1 110 ? 23.459 -1.030 -23.543 1.00 93.19 110 ALA A CA 1
ATOM 897 C C . ALA A 1 110 ? 24.784 -0.306 -23.849 1.00 93.19 110 ALA A C 1
ATOM 899 O O . ALA A 1 110 ? 25.587 -0.804 -24.641 1.00 93.19 110 ALA A O 1
ATOM 900 N N . LEU A 1 111 ? 25.030 0.846 -23.214 1.00 94.50 111 LEU A N 1
ATOM 901 C CA . LEU A 1 111 ? 26.288 1.584 -23.354 1.00 94.50 111 LEU A CA 1
ATOM 902 C C . LEU A 1 111 ? 27.473 0.802 -22.772 1.00 94.50 111 LEU A C 1
ATOM 904 O O . LEU A 1 111 ? 28.515 0.716 -23.420 1.00 94.50 111 LEU A O 1
ATOM 908 N N . GLU A 1 112 ? 27.309 0.188 -21.598 1.00 94.06 112 GLU A N 1
ATOM 909 C CA . GLU A 1 112 ? 28.336 -0.658 -20.975 1.00 94.06 112 GLU A CA 1
ATOM 910 C C . GLU A 1 112 ? 28.689 -1.867 -21.855 1.00 94.06 112 GLU A C 1
ATOM 912 O O . GLU A 1 112 ? 29.866 -2.151 -22.095 1.00 94.06 112 GLU A O 1
ATOM 917 N N . ALA A 1 113 ? 27.680 -2.542 -22.416 1.00 91.62 113 ALA A N 1
ATOM 918 C CA . ALA A 1 113 ? 27.888 -3.673 -23.319 1.00 91.62 113 ALA A CA 1
ATOM 919 C C . ALA A 1 113 ? 28.635 -3.276 -24.608 1.00 91.62 113 ALA A C 1
ATOM 921 O O . ALA A 1 113 ? 29.522 -4.008 -25.061 1.00 91.62 113 ALA A O 1
ATOM 922 N N . ALA A 1 114 ? 28.312 -2.113 -25.185 1.00 89.75 114 ALA A N 1
ATOM 923 C CA . ALA A 1 114 ? 28.976 -1.593 -26.381 1.00 89.75 114 ALA A CA 1
ATOM 924 C C . ALA A 1 114 ? 30.431 -1.167 -26.107 1.00 89.75 114 ALA A C 1
ATOM 926 O O . ALA A 1 114 ? 31.324 -1.454 -26.907 1.00 89.75 114 ALA A O 1
ATOM 927 N N . ALA A 1 115 ? 30.692 -0.529 -24.962 1.00 85.69 115 ALA A N 1
ATOM 928 C CA . ALA A 1 115 ? 32.035 -0.114 -24.559 1.00 85.69 115 ALA A CA 1
ATOM 929 C C . ALA A 1 115 ? 32.967 -1.313 -24.294 1.00 85.69 115 ALA A C 1
ATOM 931 O O . ALA A 1 115 ? 34.138 -1.284 -24.693 1.00 85.69 115 ALA A O 1
ATOM 932 N N . ASN A 1 116 ? 32.444 -2.389 -23.693 1.00 77.69 116 ASN A N 1
ATOM 933 C CA . ASN A 1 116 ? 33.196 -3.628 -23.476 1.00 77.69 116 ASN A CA 1
ATOM 934 C C . ASN A 1 116 ? 33.513 -4.369 -24.786 1.00 77.69 116 ASN A C 1
ATOM 936 O O . ASN A 1 116 ? 34.595 -4.942 -24.911 1.00 77.69 116 ASN A O 1
ATOM 940 N N . HIS A 1 117 ? 32.635 -4.316 -25.794 1.00 60.41 117 HIS A N 1
ATOM 941 C CA . HIS A 1 117 ? 32.919 -4.910 -27.109 1.00 60.41 117 HIS A CA 1
ATOM 942 C C . HIS A 1 117 ? 34.074 -4.213 -27.854 1.00 60.41 117 HIS A C 1
ATOM 944 O O . HIS A 1 117 ? 34.801 -4.865 -28.601 1.00 60.41 117 HIS A O 1
ATOM 950 N N . HIS A 1 118 ? 34.296 -2.911 -27.634 1.00 56.91 118 HIS A N 1
ATOM 951 C CA . HIS A 1 118 ? 35.350 -2.149 -28.318 1.00 56.91 118 HIS A CA 1
ATOM 952 C C . HIS A 1 118 ? 36.772 -2.336 -27.749 1.00 56.91 118 HIS A C 1
ATOM 954 O O . HIS A 1 118 ? 37.734 -1.937 -28.407 1.00 56.91 118 HIS A O 1
ATOM 960 N N . HIS A 1 119 ? 36.939 -2.959 -26.575 1.00 55.12 119 HIS A N 1
ATOM 961 C CA . HIS A 1 119 ? 38.252 -3.136 -25.929 1.00 55.12 119 HIS A CA 1
ATOM 962 C C . HIS A 1 119 ? 39.008 -4.415 -26.332 1.00 55.12 119 HIS A C 1
ATOM 964 O O . HIS A 1 119 ? 40.151 -4.607 -25.919 1.00 55.12 119 HIS A O 1
ATOM 970 N N . HIS A 1 120 ? 38.451 -5.259 -27.205 1.00 52.91 120 HIS A N 1
ATOM 971 C CA . HIS A 1 120 ? 39.169 -6.407 -27.767 1.00 52.91 120 HIS A CA 1
ATOM 972 C C . HIS A 1 120 ? 39.856 -6.054 -29.101 1.00 52.91 120 HIS A C 1
ATOM 974 O O . HIS A 1 120 ? 39.479 -6.544 -30.163 1.00 52.91 120 HIS A O 1
ATOM 980 N N . ARG A 1 121 ? 40.905 -5.214 -29.060 1.00 53.75 121 ARG A N 1
ATOM 981 C CA . ARG A 1 121 ? 41.903 -5.141 -30.150 1.00 53.75 121 ARG A CA 1
ATOM 982 C C . ARG A 1 121 ? 42.930 -6.259 -29.923 1.00 53.75 121 ARG A C 1
ATOM 984 O O . ARG A 1 121 ? 43.537 -6.282 -28.853 1.00 53.75 121 ARG A O 1
ATOM 991 N N . PRO A 1 122 ? 43.147 -7.193 -30.863 1.00 51.50 122 PRO A N 1
ATOM 992 C CA . PRO A 1 122 ? 44.093 -8.273 -30.633 1.00 51.50 122 PRO A CA 1
ATOM 993 C C . PRO A 1 122 ? 45.539 -7.745 -30.623 1.00 51.50 122 PRO A C 1
ATOM 995 O O . PRO A 1 122 ? 45.935 -6.949 -31.474 1.00 51.50 122 PRO A O 1
ATOM 998 N N . LEU A 1 123 ? 46.326 -8.211 -29.648 1.00 55.53 123 LEU A N 1
ATOM 999 C CA . LEU A 1 123 ? 47.697 -7.764 -29.347 1.00 55.53 123 LEU A CA 1
ATOM 1000 C C . LEU A 1 123 ? 48.752 -8.133 -30.411 1.00 55.53 123 LEU A C 1
ATOM 1002 O O . LEU A 1 123 ? 49.911 -7.767 -30.257 1.00 55.53 123 LEU A O 1
ATOM 1006 N N . TRP A 1 124 ? 48.391 -8.817 -31.500 1.00 57.25 124 TRP A N 1
ATOM 1007 C CA . TRP A 1 124 ? 49.353 -9.252 -32.524 1.00 57.25 124 TRP A CA 1
ATOM 1008 C C . TRP A 1 124 ? 49.605 -8.232 -33.650 1.00 57.25 124 TRP A C 1
ATOM 1010 O O . TRP A 1 124 ? 50.436 -8.479 -34.515 1.00 57.25 124 TRP A O 1
ATOM 1020 N N . ALA A 1 125 ? 48.940 -7.072 -33.655 1.00 53.47 125 ALA A N 1
ATOM 1021 C CA . ALA A 1 125 ? 49.031 -6.111 -34.763 1.00 53.47 125 ALA A CA 1
ATOM 1022 C C . ALA A 1 125 ? 50.246 -5.151 -34.729 1.00 53.47 125 ALA A C 1
ATOM 1024 O O . ALA A 1 125 ? 50.322 -4.264 -35.572 1.00 53.47 125 ALA A O 1
ATOM 1025 N N . ASN A 1 126 ? 51.194 -5.303 -33.796 1.00 51.91 126 ASN A N 1
ATOM 1026 C CA . ASN A 1 126 ? 52.389 -4.449 -33.708 1.00 51.91 126 ASN A CA 1
ATOM 1027 C C . ASN A 1 126 ? 53.665 -5.306 -33.693 1.00 51.91 126 ASN A C 1
ATOM 1029 O O . ASN A 1 126 ? 54.301 -5.504 -32.659 1.00 51.91 126 ASN A O 1
ATOM 1033 N N . SER A 1 127 ? 54.032 -5.869 -34.841 1.00 50.84 127 SER A N 1
ATOM 1034 C CA . SER A 1 127 ? 55.364 -6.442 -35.064 1.00 50.84 127 SER A CA 1
ATOM 1035 C C . SER A 1 127 ? 55.741 -6.253 -36.531 1.00 50.84 127 SER A C 1
ATOM 1037 O O . SER A 1 127 ? 55.356 -7.039 -37.395 1.00 50.84 127 SER A O 1
ATOM 1039 N N . SER A 1 128 ? 56.441 -5.161 -36.820 1.00 57.44 128 SER A N 1
ATOM 1040 C CA . SER A 1 128 ? 57.219 -4.922 -38.040 1.00 57.44 128 SER A CA 1
ATOM 1041 C C . SER A 1 128 ? 58.408 -4.050 -37.672 1.00 57.44 128 SER A C 1
ATOM 1043 O O . SER A 1 128 ? 58.208 -3.156 -36.817 1.00 57.44 128 SER A O 1
#

Sequence (128 aa):
MVLVINRDGVYTRIPPTRPGKYYISPEKVIGKHLQDFFPHERVKQILEVMEKVLTTKQTLNIEYPILIDEQTPWFEASISPMGEDATLWVARDISERKRVEAKLQLLIAALEAAANHHHHRPLWANSS

Radius of gyration: 22.53 Å; chains: 1; bounding box: 75×30×56 Å

Secondary structure (DSSP, 8-state):
-EEEEETTSBEEE----SS---SS-HHHHTT-BGGGTS-HHHHHHHHHHHHHHHHH---EEEEEE--BTTB--EEEEEEEEETTTEEEEEEEE-HHHHHHHHHHHHHHHHHHHHHHHTT---TTS---

pLDDT: mean 87.31, std 13.79, range [50.84, 98.44]